Protein AF-A0A7S2K7M5-F1 (afdb_monomer)

Foldseek 3Di:
DWFFDKDADADPVDPCLQPVVDVVSADPDDDDVPRHHIDTDTDVVVVVVVLVVQLVVLVVCQQQQCPPVVDRDNVRHPPDDDDPVNSVVVPLVPADFDDDDPPPDDTDCADPVAGNHD

pLDDT: mean 79.3, std 13.14, range [43.75, 95.19]

Solvent-accessible surface area (backbone atoms only — not comparable to full-atom values): 7224 Å² total; per-residue (Å²): 144,81,78,60,43,84,38,80,33,83,51,95,88,60,85,74,40,70,38,81,89,43,65,90,34,46,60,88,72,77,82,54,96,79,57,45,5,34,32,62,44,76,56,69,81,65,49,49,62,55,54,53,51,51,48,49,52,54,49,46,41,40,37,51,3,20,52,89,78,75,46,79,33,76,93,43,34,37,82,88,70,78,52,71,66,59,47,52,48,53,54,50,73,69,28,44,69,64,79,53,81,84,72,80,48,87,73,53,78,65,40,96,90,53,44,42,37,91

InterPro domains:
  IPR000209 Peptidase S8/S53 domain [PF00082] (23-98)
  IPR023828 Peptidase S8, subtilisin, Ser-active site [PS00138] (43-53)
  IPR036852 Peptidase S8/S53 domain superfamily [G3DSA:3.40.50.200] (1-118)
  IPR036852 Peptidase S8/S53 domain superfamily [SSF52743] (33-118)
  IPR051048 Peptidase S8/S53 subtilisin kexin sedolisin [PTHR43399] (1-118)

Mean predicted aligned error: 9.94 Å

Radius of gyration: 19.8 Å; Cα contacts (8 Å, |Δi|>4): 136; chains: 1; bounding box: 37×49×46 Å

Sequence (118 aa):
PGFSILSSSAHPAEVGECDPVDASKLQTSGGDTSAYGISYKAGTSMATPAVSGIALLVQQYFREGYYPTGHKVSANAMSTMVSAALIKAVIMNGAQSLKGINAATSVSLYDIHQGFGR

Secondary structure (DSSP, 8-state):
--PPEEEEE--TT-SSTT-TT-GGGB--SS--TT--EEEEE-SHHHHHHHHHHHHHHHHHHHHTT-TTTSS--GGG--SS---HHHHHHHHHHHPPPPPPTTS-S---SSBTTTBT--

Structure (mmCIF, N/CA/C/O backbone):
data_AF-A0A7S2K7M5-F1
#
_entry.id   AF-A0A7S2K7M5-F1
#
loop_
_atom_site.group_PDB
_atom_site.id
_atom_site.type_symbol
_atom_site.label_atom_id
_atom_site.label_alt_id
_atom_site.label_comp_id
_atom_site.label_asym_id
_atom_site.label_entity_id
_atom_site.label_seq_id
_atom_site.pdbx_PDB_ins_code
_atom_site.Cartn_x
_atom_site.Cartn_y
_atom_site.Cartn_z
_atom_site.occupancy
_atom_site.B_iso_or_equiv
_atom_site.auth_seq_id
_atom_site.auth_comp_id
_atom_site.auth_asym_id
_atom_site.auth_atom_id
_atom_site.pdbx_PDB_model_num
ATOM 1 N N . PRO A 1 1 ? 2.870 -10.188 -16.086 1.00 43.75 1 PRO A N 1
ATOM 2 C CA . PRO A 1 1 ? 2.161 -9.109 -15.365 1.00 43.75 1 PRO A CA 1
ATOM 3 C C . PRO A 1 1 ? 3.156 -8.199 -14.634 1.00 43.75 1 PRO A C 1
ATOM 5 O O . PRO A 1 1 ? 3.760 -8.594 -13.646 1.00 43.75 1 PRO A O 1
ATOM 8 N N . GLY A 1 2 ? 3.350 -7.007 -15.177 1.00 53.91 2 GLY A N 1
ATOM 9 C CA . GLY A 1 2 ? 4.196 -5.957 -14.627 1.00 53.91 2 GLY A CA 1
ATOM 10 C C . GLY A 1 2 ? 3.886 -4.718 -15.442 1.00 53.91 2 GLY A C 1
ATOM 11 O O . GLY A 1 2 ? 4.487 -4.510 -16.488 1.00 53.91 2 GLY A O 1
ATOM 12 N N . PHE A 1 3 ? 2.836 -4.001 -15.051 1.00 66.38 3 PHE A N 1
ATOM 13 C CA . PHE A 1 3 ? 2.501 -2.736 -15.690 1.00 66.38 3 PHE A CA 1
ATOM 14 C C . PHE A 1 3 ? 3.492 -1.686 -15.191 1.00 66.38 3 PHE A C 1
ATOM 16 O O . PHE A 1 3 ? 3.812 -1.645 -14.002 1.00 66.38 3 PHE A O 1
ATOM 23 N N . SER A 1 4 ? 4.012 -0.874 -16.102 1.00 72.50 4 SER A N 1
ATOM 24 C CA . SER A 1 4 ? 4.746 0.328 -15.737 1.00 72.50 4 SER A CA 1
ATOM 25 C C . SER A 1 4 ? 3.781 1.340 -15.125 1.00 72.50 4 SER A C 1
ATOM 27 O O . SER A 1 4 ? 2.637 1.460 -15.564 1.00 72.50 4 SER A O 1
ATOM 29 N N . ILE A 1 5 ? 4.239 2.083 -14.120 1.00 78.94 5 ILE A N 1
ATOM 30 C CA . ILE A 1 5 ? 3.511 3.261 -13.644 1.00 78.94 5 ILE A CA 1
ATOM 31 C C . ILE A 1 5 ? 4.126 4.511 -14.256 1.00 78.94 5 ILE A C 1
ATOM 33 O O . ILE A 1 5 ? 5.330 4.560 -14.519 1.00 78.94 5 ILE A O 1
ATOM 37 N N . LEU A 1 6 ? 3.301 5.530 -14.459 1.00 79.62 6 LEU A N 1
ATOM 38 C CA . LEU A 1 6 ? 3.777 6.862 -14.800 1.00 79.62 6 LEU A CA 1
ATOM 39 C C . LEU A 1 6 ? 4.481 7.461 -13.576 1.00 79.62 6 LEU A C 1
ATOM 41 O O . LEU A 1 6 ? 3.938 7.464 -12.473 1.00 79.62 6 LEU A O 1
ATOM 45 N N . SER A 1 7 ? 5.697 7.948 -13.775 1.00 79.06 7 SER A N 1
ATOM 46 C CA . SER A 1 7 ? 6.531 8.584 -12.762 1.00 79.06 7 SER A CA 1
ATOM 47 C C . SER A 1 7 ? 7.216 9.797 -13.369 1.00 79.06 7 SER A C 1
ATOM 49 O O . SER A 1 7 ? 7.702 9.745 -14.501 1.00 79.06 7 SER A O 1
ATOM 51 N N . SER A 1 8 ? 7.333 10.869 -12.595 1.00 77.44 8 SER A N 1
ATOM 52 C CA . SER A 1 8 ? 8.113 12.031 -13.000 1.00 77.44 8 SER A CA 1
ATOM 53 C C . SER A 1 8 ? 9.611 11.712 -13.067 1.00 77.44 8 SER A C 1
ATOM 55 O O . SER A 1 8 ? 10.128 10.824 -12.377 1.00 77.44 8 SER A O 1
ATOM 57 N N . SER A 1 9 ? 10.294 12.437 -13.940 1.00 74.25 9 SER A N 1
ATOM 58 C CA . SER A 1 9 ? 11.735 12.474 -14.141 1.00 74.25 9 SER A CA 1
ATOM 59 C C . SER A 1 9 ? 12.091 13.935 -14.411 1.00 74.25 9 SER A C 1
ATOM 61 O O . SER A 1 9 ? 11.418 14.582 -15.205 1.00 74.25 9 SER A O 1
ATOM 63 N N . ALA A 1 10 ? 13.077 14.494 -13.718 1.00 72.38 10 ALA A N 1
ATOM 64 C CA . ALA A 1 10 ? 13.342 15.931 -13.780 1.00 72.38 10 ALA A CA 1
ATOM 65 C C . ALA A 1 10 ? 14.576 16.238 -14.634 1.00 72.38 10 ALA A C 1
ATOM 67 O O . ALA A 1 10 ? 15.628 15.630 -14.414 1.00 72.38 10 ALA A O 1
ATOM 68 N N . HIS A 1 11 ? 14.477 17.222 -15.532 1.00 71.25 11 HIS A N 1
ATOM 69 C CA . HIS A 1 11 ? 15.624 17.991 -15.997 1.00 71.25 11 HIS A CA 1
ATOM 70 C C . HIS A 1 11 ? 15.744 19.243 -15.126 1.00 71.25 11 HIS A C 1
ATOM 72 O O . HIS A 1 11 ? 14.879 20.118 -15.161 1.00 71.25 11 HIS A O 1
ATOM 78 N N . PRO A 1 12 ? 16.817 19.391 -14.336 1.00 73.44 12 PRO A N 1
ATOM 79 C CA . PRO A 1 12 ? 16.960 20.555 -13.464 1.00 73.44 12 PRO A CA 1
ATOM 80 C C . PRO A 1 12 ? 17.008 21.906 -14.201 1.00 73.44 12 PRO A C 1
ATOM 82 O O . PRO A 1 12 ? 16.884 22.940 -13.551 1.00 73.44 12 PRO A O 1
ATOM 85 N N . ALA A 1 13 ? 17.226 21.910 -15.521 1.00 77.25 13 ALA A N 1
ATOM 86 C CA . ALA A 1 13 ? 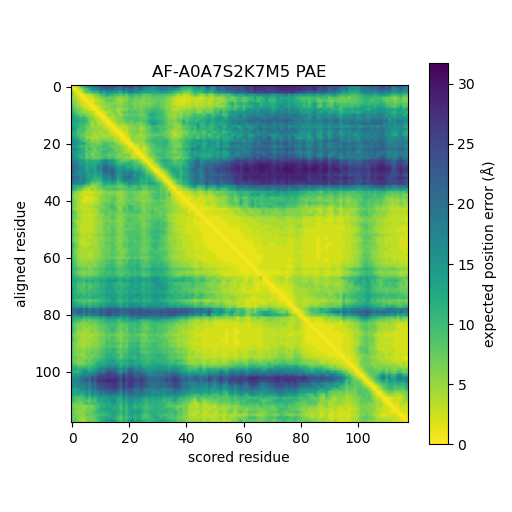17.411 23.119 -16.320 1.00 77.25 13 ALA A CA 1
ATOM 87 C C . ALA A 1 13 ? 16.144 23.614 -17.047 1.00 77.25 13 ALA A C 1
ATOM 89 O O . ALA A 1 13 ? 16.179 24.701 -17.623 1.00 77.25 13 ALA A O 1
ATOM 90 N N . GLU A 1 14 ? 15.029 22.877 -17.011 1.00 71.88 14 GLU A N 1
ATOM 91 C CA . GLU A 1 14 ? 13.822 23.201 -17.783 1.00 71.88 14 GLU A CA 1
ATOM 92 C C . GLU A 1 14 ? 12.568 23.295 -16.898 1.00 71.88 14 GLU A C 1
ATOM 94 O O . GLU A 1 14 ? 12.344 22.512 -15.975 1.00 71.88 14 GLU A O 1
ATOM 99 N N . VAL A 1 15 ? 11.722 24.292 -17.177 1.00 76.81 15 VAL A N 1
ATOM 100 C CA . VAL A 1 15 ? 10.473 24.545 -16.442 1.00 76.81 15 VAL A CA 1
ATOM 101 C C . VAL A 1 15 ? 9.297 23.934 -17.203 1.00 76.81 15 VAL A C 1
ATOM 103 O O . VAL A 1 15 ? 9.186 24.074 -18.419 1.00 76.81 15 VAL A O 1
ATOM 106 N N . GLY A 1 16 ? 8.379 23.286 -16.481 1.00 72.88 16 GLY A N 1
ATOM 107 C CA . GLY A 1 16 ? 7.147 22.752 -17.072 1.00 72.88 16 GLY A CA 1
ATOM 108 C C . GLY A 1 16 ? 7.357 21.477 -17.889 1.00 72.88 16 GLY A C 1
ATOM 109 O O . GLY A 1 16 ? 6.654 21.245 -18.867 1.00 72.88 16 GLY A O 1
ATOM 110 N N . GLU A 1 17 ? 8.344 20.655 -17.538 1.00 70.25 17 GLU A N 1
ATOM 111 C CA . GLU A 1 17 ? 8.564 19.362 -18.198 1.00 70.25 17 GLU A CA 1
ATOM 112 C C . GLU A 1 17 ? 7.596 18.275 -17.741 1.00 70.25 17 GLU A C 1
ATOM 114 O O . GLU A 1 17 ? 7.253 17.380 -18.500 1.00 70.25 17 GLU A O 1
ATOM 119 N N . CYS A 1 18 ? 7.135 18.352 -16.493 1.00 70.25 18 CYS A N 1
ATOM 120 C CA . CYS A 1 18 ? 6.121 17.449 -15.952 1.00 70.25 18 CYS A CA 1
ATOM 121 C C . CYS A 1 18 ? 4.691 17.966 -16.187 1.00 70.25 18 CYS A C 1
ATOM 123 O O . CYS A 1 18 ? 3.766 17.476 -15.541 1.00 70.25 18 CYS A O 1
ATOM 125 N N . ASP A 1 19 ? 4.515 18.983 -17.037 1.00 73.88 19 ASP A N 1
ATOM 126 C CA . ASP A 1 19 ? 3.208 19.573 -17.310 1.00 73.88 19 ASP A CA 1
ATOM 127 C C . ASP A 1 19 ? 2.429 18.702 -18.313 1.00 73.88 19 ASP A C 1
ATOM 129 O O . ASP A 1 19 ? 2.846 18.572 -19.467 1.00 73.88 19 ASP A O 1
ATOM 133 N N . PRO A 1 20 ? 1.302 18.090 -17.908 1.00 64.62 20 PRO A N 1
ATOM 134 C CA . PRO A 1 20 ? 0.524 17.221 -18.782 1.00 64.62 20 PRO A CA 1
ATOM 135 C C . PRO A 1 20 ? -0.233 17.970 -19.891 1.00 64.62 20 PRO A C 1
ATOM 137 O O . PRO A 1 20 ? -0.841 17.308 -20.734 1.00 64.62 20 PRO A O 1
ATOM 140 N N . VAL A 1 21 ? -0.243 19.313 -19.907 1.00 71.56 21 VAL A N 1
ATOM 141 C CA . VAL A 1 21 ? -0.882 20.085 -20.995 1.00 71.56 21 VAL A CA 1
ATOM 142 C C . VAL A 1 21 ? -0.116 19.986 -22.315 1.00 71.56 21 VAL A C 1
ATOM 144 O O . VAL A 1 21 ? -0.704 20.182 -23.378 1.00 71.56 21 VAL A O 1
ATOM 147 N N . ASP A 1 22 ? 1.173 19.646 -22.257 1.00 68.44 22 ASP A N 1
ATOM 148 C CA . ASP A 1 22 ? 2.012 19.432 -23.428 1.00 68.44 22 ASP A CA 1
ATOM 149 C C . ASP A 1 22 ? 2.269 17.932 -23.629 1.00 68.44 22 ASP A C 1
ATOM 151 O O . ASP A 1 22 ? 3.172 17.330 -23.046 1.00 68.44 22 ASP A O 1
ATOM 155 N N . ALA A 1 23 ? 1.457 17.313 -24.490 1.00 66.94 23 ALA A N 1
ATOM 156 C CA . ALA A 1 23 ? 1.544 15.890 -24.816 1.00 66.94 23 ALA A CA 1
ATOM 157 C C . ALA A 1 23 ? 2.895 15.463 -25.416 1.00 66.94 23 ALA A C 1
ATOM 159 O O . ALA A 1 23 ? 3.206 14.274 -25.398 1.00 66.94 23 ALA A O 1
ATOM 160 N N . SER A 1 24 ? 3.714 16.402 -25.908 1.00 65.25 24 SER A N 1
ATOM 161 C CA . SER A 1 24 ? 5.073 16.102 -26.379 1.00 65.25 24 SER A CA 1
ATOM 162 C C . SER A 1 24 ? 6.049 15.776 -25.239 1.00 65.25 24 SER A C 1
ATOM 164 O O . SER A 1 24 ? 7.062 15.120 -25.474 1.00 65.25 24 SER A O 1
ATOM 166 N N . LYS A 1 25 ? 5.709 16.159 -23.998 1.00 63.28 25 LYS A N 1
ATOM 167 C CA . LYS A 1 25 ? 6.485 15.896 -22.772 1.00 63.28 25 LYS A CA 1
ATOM 168 C C . LYS A 1 25 ? 5.974 14.694 -21.963 1.00 63.28 25 LYS A C 1
ATOM 170 O O . LYS A 1 25 ? 6.543 14.316 -20.937 1.00 63.28 25 LYS A O 1
ATOM 175 N N . LEU A 1 26 ? 4.897 14.066 -22.439 1.00 64.56 26 LEU A N 1
ATOM 176 C CA . LEU A 1 26 ? 4.340 12.813 -21.938 1.00 64.56 26 LEU A CA 1
ATOM 177 C C . LEU A 1 26 ? 4.925 11.663 -22.770 1.00 64.56 26 LEU A C 1
ATOM 179 O O . LEU A 1 26 ? 4.443 11.384 -23.866 1.00 64.56 26 LEU A O 1
ATOM 183 N N . GLN A 1 27 ? 5.969 10.979 -22.288 1.00 65.69 27 GLN A N 1
ATOM 184 C CA . GLN A 1 27 ? 6.522 9.855 -23.052 1.00 65.69 27 GLN A CA 1
ATOM 185 C C . GLN A 1 27 ? 5.497 8.726 -23.197 1.00 65.69 27 GLN A C 1
ATOM 187 O O . GLN A 1 27 ? 4.970 8.200 -22.215 1.00 65.69 27 GLN A O 1
ATOM 192 N N . THR A 1 28 ? 5.235 8.326 -24.442 1.00 55.03 28 THR A N 1
ATOM 193 C CA . THR A 1 28 ? 4.165 7.383 -24.785 1.00 55.03 28 THR A CA 1
ATOM 194 C C . THR A 1 28 ? 4.599 5.920 -24.802 1.00 55.03 28 THR A C 1
ATOM 196 O O . THR A 1 28 ? 3.719 5.064 -24.810 1.00 55.03 28 THR A O 1
ATOM 199 N N . SER A 1 29 ? 5.897 5.585 -24.762 1.00 52.78 29 SER A N 1
ATOM 200 C CA . SER A 1 29 ? 6.394 4.201 -24.639 1.00 52.78 29 SER A CA 1
ATOM 201 C C . SER A 1 29 ? 7.912 4.124 -24.458 1.00 52.78 29 SER A C 1
ATOM 203 O O . SER A 1 29 ? 8.644 4.748 -25.213 1.00 52.78 29 SER A O 1
ATOM 205 N N . GLY A 1 30 ? 8.362 3.246 -23.553 1.00 52.62 30 GLY A N 1
ATOM 206 C CA . GLY A 1 30 ? 9.737 2.726 -23.513 1.00 52.62 30 GLY A CA 1
ATOM 207 C C . GLY A 1 30 ? 10.744 3.645 -22.823 1.00 52.62 30 GLY A C 1
ATOM 208 O O . GLY A 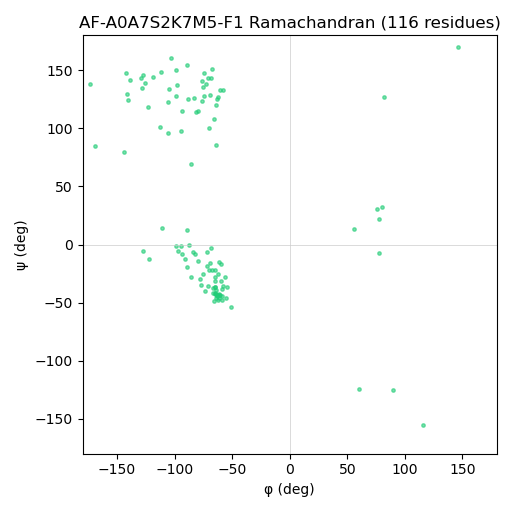1 30 ? 10.843 4.818 -23.145 1.00 52.62 30 GLY A O 1
ATOM 209 N N . GLY A 1 31 ? 11.480 3.099 -21.851 1.00 51.12 31 GLY A N 1
ATOM 210 C CA . GLY A 1 31 ? 12.486 3.819 -21.074 1.00 51.12 31 GLY A CA 1
ATOM 211 C C . GLY A 1 31 ? 13.654 4.291 -21.932 1.00 51.12 31 GLY A C 1
ATOM 212 O O . GLY A 1 31 ? 14.678 3.615 -22.008 1.00 51.12 31 GLY A O 1
ATOM 213 N N . ASP A 1 32 ? 13.493 5.458 -22.542 1.00 52.19 32 ASP A N 1
ATOM 214 C CA . ASP A 1 32 ? 14.601 6.232 -23.068 1.00 52.19 32 ASP A CA 1
ATOM 215 C C . ASP A 1 32 ? 15.345 6.868 -21.884 1.00 52.19 32 ASP A C 1
ATOM 217 O O . ASP A 1 32 ? 14.752 7.488 -20.996 1.00 52.19 32 ASP A O 1
ATOM 221 N N . THR A 1 33 ? 16.658 6.673 -21.822 1.00 50.59 33 THR A N 1
ATOM 222 C CA . THR A 1 33 ? 17.518 7.101 -20.705 1.00 50.59 33 THR A CA 1
ATOM 223 C C . THR A 1 33 ? 17.661 8.623 -20.580 1.00 50.59 33 THR A C 1
ATOM 225 O O . THR A 1 33 ? 18.271 9.100 -19.625 1.00 50.59 33 THR A O 1
ATOM 228 N N . SER A 1 34 ? 17.061 9.378 -21.503 1.00 53.88 34 SER A N 1
ATOM 229 C CA . SER A 1 34 ? 16.997 10.845 -21.519 1.00 53.88 34 SER A CA 1
ATOM 230 C C . SER A 1 34 ? 15.587 11.398 -21.263 1.00 53.88 34 SER A C 1
ATOM 232 O O . SER A 1 34 ? 15.333 12.570 -21.520 1.00 53.88 34 SER A O 1
ATOM 234 N N . ALA A 1 35 ? 14.654 10.574 -20.771 1.00 60.56 35 ALA A N 1
ATOM 235 C CA . ALA A 1 35 ? 13.270 10.978 -20.541 1.00 60.56 35 ALA A CA 1
ATOM 236 C C . ALA A 1 35 ? 13.143 11.963 -19.365 1.00 60.56 35 ALA A C 1
ATOM 238 O O . ALA A 1 35 ? 13.132 11.563 -18.195 1.00 60.56 35 ALA A O 1
ATOM 239 N N . TYR A 1 36 ? 13.032 13.247 -19.684 1.00 65.00 36 TYR A N 1
ATOM 240 C CA . TYR A 1 36 ? 12.593 14.305 -18.779 1.00 65.00 36 TYR A CA 1
ATOM 241 C C . TYR A 1 36 ? 11.064 14.459 -18.855 1.00 65.00 36 TYR A C 1
ATOM 243 O O . TYR A 1 36 ? 10.442 14.057 -19.837 1.00 65.00 36 TYR A O 1
ATOM 251 N N . GLY A 1 37 ? 10.438 14.960 -17.791 1.00 71.56 37 GLY A N 1
ATOM 252 C CA . GLY A 1 37 ? 8.983 15.060 -17.679 1.00 71.56 37 GLY A CA 1
ATOM 253 C C . GLY A 1 37 ? 8.318 13.828 -17.066 1.00 71.56 37 GLY A C 1
ATOM 254 O O . GLY A 1 37 ? 8.651 13.424 -15.951 1.00 71.56 37 GLY A O 1
ATOM 255 N N . ILE A 1 38 ? 7.336 13.235 -17.753 1.00 74.06 38 ILE A N 1
ATOM 256 C CA . ILE A 1 38 ? 6.603 12.053 -17.269 1.00 74.06 38 ILE A CA 1
ATOM 257 C C . ILE A 1 38 ? 7.066 10.812 -18.040 1.00 74.06 38 ILE A C 1
ATOM 259 O O . ILE A 1 38 ? 6.966 10.742 -19.262 1.00 74.06 38 ILE A O 1
ATOM 263 N N . SER A 1 39 ? 7.544 9.808 -17.303 1.00 74.69 39 SER A N 1
ATOM 264 C CA . SER A 1 39 ? 8.142 8.579 -17.834 1.00 74.69 39 SER A CA 1
ATOM 265 C C . SER A 1 39 ? 7.495 7.329 -17.236 1.00 74.6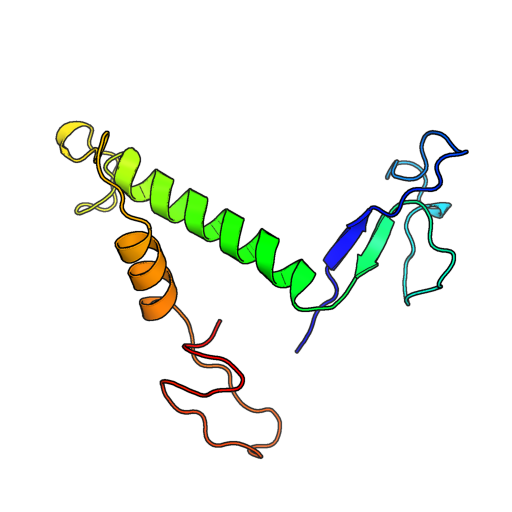9 39 SER A C 1
ATOM 267 O O . SER A 1 39 ? 7.139 7.295 -16.059 1.00 74.69 39 SER A O 1
ATOM 269 N N . TYR A 1 40 ? 7.380 6.261 -18.020 1.00 77.38 40 TYR A N 1
ATOM 270 C CA . TYR A 1 40 ? 6.969 4.958 -17.504 1.00 77.38 40 TYR A CA 1
ATOM 271 C C . TYR A 1 40 ? 8.128 4.291 -16.759 1.00 77.3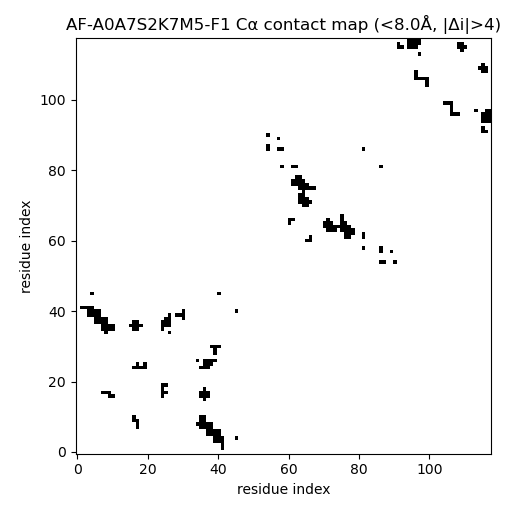8 40 TYR A C 1
ATOM 273 O O . TYR A 1 40 ? 9.193 4.062 -17.331 1.00 77.38 40 TYR A O 1
ATOM 281 N N . LYS A 1 41 ? 7.917 3.934 -15.490 1.00 78.50 41 LYS A N 1
ATOM 282 C CA . LYS A 1 41 ? 8.890 3.196 -14.675 1.00 78.50 41 LYS A CA 1
ATOM 283 C C . LYS A 1 41 ? 8.319 1.854 -14.235 1.00 78.50 41 LYS A C 1
ATOM 285 O O . LYS A 1 41 ? 7.130 1.724 -13.946 1.00 78.50 41 LYS A O 1
ATOM 290 N N . ALA A 1 42 ? 9.186 0.851 -14.182 1.00 82.69 42 ALA A N 1
ATOM 291 C CA . ALA A 1 42 ? 8.880 -0.482 -13.687 1.00 82.69 42 ALA A CA 1
ATOM 292 C C . ALA A 1 42 ? 9.939 -0.895 -12.660 1.00 82.69 42 ALA A C 1
ATOM 294 O O . ALA A 1 42 ? 11.113 -0.557 -12.799 1.00 82.69 42 ALA A O 1
ATOM 295 N N . GLY A 1 43 ? 9.518 -1.615 -11.623 1.00 82.62 43 GLY A N 1
ATOM 296 C CA . GLY A 1 43 ? 10.392 -2.075 -10.548 1.00 82.62 43 GLY A CA 1
ATOM 297 C C . GLY A 1 43 ? 9.680 -2.108 -9.199 1.00 82.62 43 GLY A C 1
ATOM 298 O O . GLY A 1 43 ? 8.575 -1.590 -9.043 1.00 82.62 43 GLY A O 1
ATOM 299 N N . THR A 1 44 ? 10.327 -2.700 -8.197 1.00 85.75 44 THR A N 1
ATOM 300 C CA . THR A 1 44 ? 9.784 -2.783 -6.830 1.00 85.75 44 THR A CA 1
ATOM 301 C C . THR A 1 44 ? 9.645 -1.408 -6.174 1.00 85.75 44 THR A C 1
ATOM 303 O O . THR A 1 44 ? 8.710 -1.199 -5.405 1.00 85.75 44 THR A O 1
ATOM 306 N N . SER A 1 45 ? 10.479 -0.434 -6.556 1.00 86.25 45 SER A N 1
ATOM 307 C CA . SER A 1 45 ? 10.368 0.970 -6.131 1.00 86.25 45 SER A CA 1
ATOM 308 C C . SER A 1 45 ? 9.007 1.593 -6.444 1.00 86.25 45 SER A C 1
ATOM 310 O O . SER A 1 45 ? 8.572 2.491 -5.733 1.00 86.25 45 SER A O 1
ATOM 312 N N . MET A 1 46 ? 8.325 1.103 -7.481 1.00 87.56 46 MET A N 1
ATOM 313 C CA . MET A 1 46 ? 7.005 1.568 -7.905 1.00 87.56 46 MET A CA 1
ATOM 314 C C . MET A 1 46 ? 5.867 0.810 -7.201 1.00 87.56 46 MET A C 1
ATOM 316 O O . MET A 1 46 ? 4.756 1.323 -7.107 1.00 87.56 46 MET A O 1
ATOM 320 N N . ALA A 1 47 ? 6.141 -0.374 -6.643 1.00 87.38 47 ALA A N 1
ATOM 321 C CA . ALA A 1 47 ? 5.197 -1.095 -5.789 1.00 87.38 47 ALA A CA 1
ATOM 322 C C . ALA A 1 47 ? 5.126 -0.491 -4.373 1.00 87.38 47 ALA A C 1
ATOM 324 O O . ALA A 1 47 ? 4.050 -0.437 -3.778 1.00 87.38 47 ALA A O 1
ATOM 325 N N . THR A 1 48 ? 6.249 0.018 -3.854 1.00 90.81 48 THR A N 1
ATOM 326 C CA . THR A 1 48 ? 6.332 0.671 -2.536 1.00 90.81 48 THR A CA 1
ATOM 327 C C . THR A 1 48 ? 5.280 1.769 -2.320 1.00 90.81 48 THR A C 1
ATOM 329 O O . THR A 1 48 ? 4.538 1.662 -1.341 1.00 90.81 48 THR A O 1
ATOM 332 N N . PRO A 1 49 ? 5.145 2.793 -3.195 1.00 90.06 49 PRO A N 1
ATOM 333 C CA . PRO A 1 49 ? 4.155 3.851 -2.999 1.00 90.06 49 PRO A CA 1
ATOM 334 C C . PRO A 1 49 ? 2.705 3.347 -3.084 1.00 90.06 49 PRO A C 1
ATOM 336 O O . PRO A 1 49 ? 1.833 3.859 -2.381 1.00 90.06 49 PRO A O 1
ATOM 339 N N . ALA A 1 50 ? 2.437 2.315 -3.894 1.00 89.75 50 ALA A N 1
ATOM 340 C CA . ALA A 1 50 ? 1.108 1.710 -3.983 1.00 89.75 50 ALA A CA 1
ATOM 341 C C . ALA A 1 50 ? 0.714 1.035 -2.658 1.00 89.75 50 ALA A C 1
ATOM 343 O O . ALA A 1 50 ? -0.355 1.308 -2.107 1.00 89.75 50 ALA A O 1
ATOM 344 N N . VAL A 1 51 ? 1.610 0.217 -2.095 1.00 92.50 51 VAL A N 1
ATOM 345 C CA . VAL A 1 51 ? 1.374 -0.453 -0.807 1.00 92.50 51 VAL A CA 1
ATOM 346 C C . VAL A 1 51 ? 1.318 0.556 0.343 1.00 92.50 51 VAL A C 1
ATOM 348 O O . VAL A 1 51 ? 0.477 0.410 1.229 1.00 92.50 51 VAL A O 1
ATOM 351 N N . SER A 1 52 ? 2.142 1.613 0.331 1.00 94.25 52 SER A N 1
ATOM 352 C CA . SER A 1 52 ? 2.081 2.646 1.374 1.00 94.25 52 SER A CA 1
ATOM 353 C C . SER A 1 52 ? 0.757 3.414 1.367 1.00 94.25 52 SER A C 1
ATOM 355 O O . SER A 1 52 ? 0.236 3.734 2.434 1.00 94.25 52 SER A O 1
ATOM 357 N N . GLY A 1 53 ? 0.181 3.669 0.185 1.00 93.69 53 GLY A N 1
ATOM 358 C CA . GLY A 1 53 ? -1.145 4.283 0.067 1.00 93.69 53 GLY A CA 1
ATOM 359 C C . GLY A 1 53 ? -2.246 3.395 0.653 1.00 93.69 53 GLY A C 1
ATOM 360 O O . GLY A 1 53 ? -3.052 3.855 1.460 1.00 93.69 53 GLY A O 1
ATOM 361 N N . ILE A 1 54 ? -2.233 2.099 0.327 1.00 94.69 54 ILE A N 1
ATOM 362 C CA . ILE A 1 54 ? -3.182 1.121 0.886 1.00 94.69 54 ILE A CA 1
ATOM 363 C C . ILE A 1 54 ? -3.033 1.027 2.410 1.00 94.69 54 ILE A C 1
ATOM 365 O O . ILE A 1 54 ? -4.030 1.040 3.131 1.00 94.69 54 ILE A O 1
ATOM 369 N N . ALA A 1 55 ? -1.800 0.990 2.918 1.00 94.94 55 ALA A N 1
ATOM 370 C CA . ALA A 1 55 ? -1.532 0.963 4.352 1.00 94.94 55 ALA A CA 1
ATOM 371 C C . ALA A 1 55 ? -2.119 2.180 5.083 1.00 94.94 55 ALA A C 1
ATOM 373 O O . ALA A 1 55 ? -2.672 2.026 6.174 1.00 94.94 55 ALA A O 1
ATOM 374 N N . LEU A 1 56 ? -2.059 3.366 4.470 1.00 95.19 56 LEU A N 1
ATOM 375 C CA . LEU A 1 56 ? -2.666 4.577 5.017 1.00 95.19 56 LEU A CA 1
ATOM 376 C C . LEU A 1 56 ? -4.196 4.491 5.034 1.00 95.19 56 LEU A C 1
ATOM 378 O O . LEU A 1 56 ? -4.809 4.853 6.034 1.00 95.19 56 LEU A O 1
ATOM 382 N N . LEU A 1 57 ? -4.823 3.962 3.980 1.00 94.56 57 LEU A N 1
ATOM 383 C CA . LEU A 1 57 ? -6.278 3.766 3.945 1.00 94.56 57 LEU A CA 1
ATOM 384 C C . LEU A 1 57 ? -6.750 2.767 5.008 1.00 94.56 57 LEU A C 1
ATOM 386 O O . LEU A 1 57 ? -7.727 3.028 5.707 1.00 94.56 57 LEU A O 1
ATOM 390 N N . VAL A 1 58 ? -6.027 1.657 5.185 1.00 94.31 58 VAL A N 1
ATOM 391 C CA . VAL A 1 58 ? -6.291 0.694 6.267 1.00 94.31 58 VAL A CA 1
ATOM 392 C C . VAL A 1 58 ? -6.142 1.372 7.627 1.00 94.31 58 VAL A C 1
ATOM 394 O O . VAL A 1 58 ? -6.983 1.198 8.507 1.00 94.31 58 VAL A O 1
ATOM 397 N N . GLN A 1 59 ? -5.107 2.192 7.808 1.00 94.00 59 GLN A N 1
ATOM 398 C CA . GLN A 1 59 ? -4.935 2.952 9.040 1.00 94.00 59 GLN A CA 1
ATOM 399 C C . GLN A 1 59 ? -6.104 3.916 9.286 1.00 94.00 59 GLN A C 1
ATOM 401 O O . GLN A 1 59 ? -6.599 3.996 10.413 1.00 94.00 59 GLN A O 1
ATOM 406 N N . GLN A 1 60 ? -6.564 4.613 8.245 1.00 92.81 60 GLN A N 1
ATOM 407 C CA . GLN A 1 60 ? -7.698 5.529 8.323 1.00 92.81 60 GLN A CA 1
ATOM 408 C C . GLN A 1 60 ? -8.997 4.794 8.667 1.00 92.81 60 GLN A C 1
ATOM 410 O O 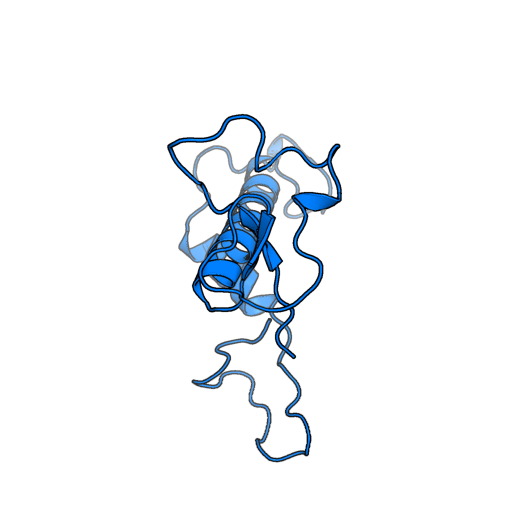. GLN A 1 60 ? -9.765 5.272 9.498 1.00 92.81 60 GLN A O 1
ATOM 415 N N . TYR A 1 61 ? -9.208 3.602 8.105 1.00 93.56 61 TYR A N 1
ATOM 416 C CA . TYR A 1 61 ? -10.372 2.762 8.383 1.00 93.56 61 TYR A CA 1
ATOM 417 C C . TYR A 1 61 ? -10.534 2.467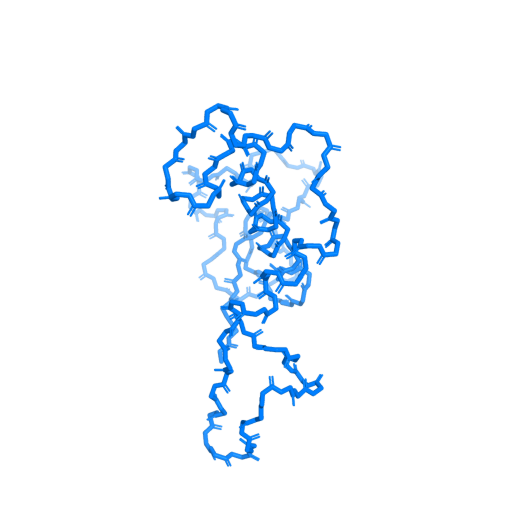 9.886 1.00 93.56 61 TYR A C 1
ATOM 419 O O . TYR A 1 61 ? -11.618 2.633 10.450 1.00 93.56 61 TYR A O 1
ATOM 427 N N . PHE A 1 62 ? -9.445 2.097 10.567 1.00 93.12 62 PHE A N 1
ATOM 428 C CA . PHE A 1 62 ? -9.467 1.871 12.017 1.00 93.12 62 PHE A CA 1
ATOM 429 C C . PHE A 1 62 ? -9.552 3.175 12.815 1.00 93.12 62 PHE A C 1
ATOM 431 O O . PHE A 1 62 ? -10.286 3.257 13.802 1.00 93.12 62 PHE A O 1
ATOM 438 N N . ARG A 1 63 ? -8.830 4.214 12.383 1.00 92.56 63 ARG A N 1
ATOM 439 C CA . ARG A 1 63 ? -8.795 5.504 13.082 1.00 92.56 63 ARG A CA 1
ATOM 440 C C . ARG A 1 63 ? -10.150 6.207 13.075 1.00 92.56 63 ARG A C 1
ATOM 442 O O . ARG A 1 63 ? -10.509 6.825 14.066 1.00 92.56 63 ARG A O 1
ATOM 449 N N . GLU A 1 64 ? -10.910 6.092 11.990 1.00 92.31 64 GLU A N 1
ATOM 450 C CA . GLU A 1 64 ? -12.252 6.672 11.882 1.00 92.31 64 GLU A CA 1
ATOM 451 C C . GLU A 1 64 ? -13.354 5.820 12.527 1.00 92.31 64 GLU A C 1
ATOM 453 O O . GLU A 1 64 ? -14.482 6.295 12.649 1.00 92.31 64 GLU A O 1
ATOM 458 N N . GLY A 1 65 ? -13.050 4.592 12.956 1.00 92.62 65 GLY A N 1
ATOM 459 C CA . GLY A 1 65 ? -14.012 3.722 13.636 1.00 92.62 65 GLY A CA 1
ATOM 460 C C . GLY A 1 65 ? -14.977 2.997 12.702 1.00 92.62 65 GLY A C 1
ATOM 461 O O . GLY A 1 65 ? -16.125 2.759 13.076 1.00 92.62 65 GLY A O 1
ATOM 462 N N . TYR A 1 66 ? -14.541 2.648 11.485 1.00 92.81 66 TYR A N 1
ATOM 463 C CA . TYR A 1 66 ? -15.340 1.792 10.600 1.00 92.81 66 TYR A CA 1
ATOM 464 C C . TYR A 1 66 ? -15.393 0.342 11.096 1.00 92.81 66 TYR A C 1
ATOM 466 O O . TYR A 1 66 ? -16.416 -0.330 10.982 1.00 92.81 66 TYR A O 1
ATOM 474 N N . TYR A 1 67 ? -14.309 -0.159 11.686 1.00 89.94 67 TYR A N 1
ATOM 475 C CA . TYR A 1 67 ? -14.312 -1.461 12.351 1.00 89.94 67 TYR A CA 1
ATOM 476 C C . TYR A 1 67 ? -15.082 -1.391 13.683 1.00 89.94 67 TYR A C 1
ATOM 478 O O . TYR A 1 67 ? -14.857 -0.433 14.414 1.00 89.94 67 TYR A O 1
ATOM 486 N N . PRO A 1 68 ? -15.928 -2.377 14.058 1.00 90.44 68 PRO A N 1
ATOM 487 C CA . PRO A 1 68 ? -16.227 -3.635 13.357 1.00 90.44 68 PRO A CA 1
ATOM 488 C C . PRO A 1 68 ? -17.453 -3.584 12.435 1.00 90.44 68 PRO A C 1
ATOM 490 O O . PRO A 1 68 ? -17.714 -4.539 11.714 1.00 90.44 68 PRO A O 1
ATOM 493 N N . THR A 1 69 ? -18.226 -2.499 12.466 1.00 90.94 69 THR A N 1
ATOM 494 C CA . THR A 1 69 ? -19.559 -2.456 11.836 1.00 90.94 69 THR A CA 1
ATOM 495 C C . THR A 1 69 ? -19.542 -2.241 10.321 1.00 90.94 69 THR A C 1
ATOM 497 O O . THR A 1 69 ? -20.571 -2.397 9.674 1.00 90.94 69 THR A O 1
ATOM 500 N N . GLY A 1 70 ? -18.404 -1.834 9.754 1.00 88.50 70 GLY A N 1
ATOM 501 C CA . GLY A 1 70 ? -18.287 -1.367 8.369 1.00 88.50 70 GLY A CA 1
ATOM 502 C C . GLY A 1 70 ? -18.793 0.064 8.154 1.00 88.50 70 GLY A C 1
ATOM 503 O O . GLY A 1 70 ? -18.573 0.637 7.090 1.00 88.50 70 GLY A O 1
ATOM 504 N N . HI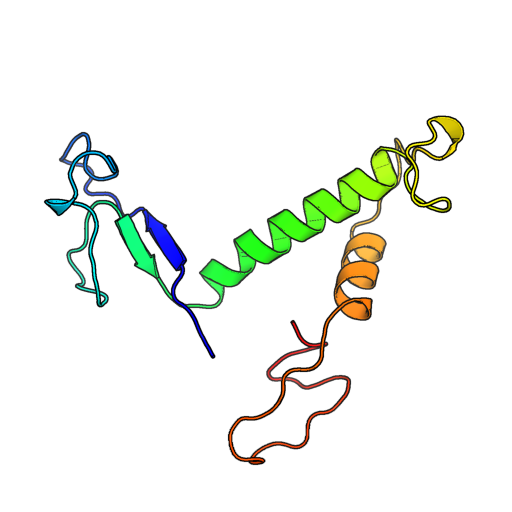S A 1 71 ? -19.417 0.674 9.163 1.00 91.44 71 HIS A N 1
ATOM 505 C CA . HIS A 1 71 ? -19.879 2.057 9.149 1.00 91.44 71 HIS A CA 1
ATOM 506 C C . HIS A 1 71 ? -19.069 2.908 10.120 1.00 91.44 71 HIS A C 1
ATOM 508 O O . HIS A 1 71 ? -18.636 2.436 11.170 1.00 91.44 71 HIS A O 1
ATOM 514 N N . LYS A 1 72 ? -18.891 4.186 9.779 1.00 92.06 72 LYS A N 1
ATOM 515 C CA . LYS A 1 72 ? -18.184 5.144 10.625 1.00 92.06 72 LYS A CA 1
ATOM 516 C C . LYS A 1 72 ? -18.960 5.378 11.921 1.00 92.06 72 LYS A C 1
ATOM 518 O O . LYS A 1 72 ? -19.991 6.047 11.916 1.00 92.06 72 LYS A O 1
ATOM 523 N N . VAL A 1 73 ? -18.444 4.853 13.029 1.00 92.19 73 VAL A N 1
ATOM 524 C CA . VAL A 1 73 ? -19.010 5.038 14.370 1.00 92.19 73 VAL A CA 1
ATOM 525 C C . VAL A 1 73 ? -17.937 5.651 15.260 1.00 92.19 73 VAL A C 1
ATOM 527 O O . VAL A 1 73 ? -16.903 5.039 15.510 1.00 92.19 73 VAL A O 1
ATOM 530 N N . SER A 1 74 ? -18.192 6.854 15.776 1.00 87.88 74 SER A N 1
ATOM 531 C CA . SE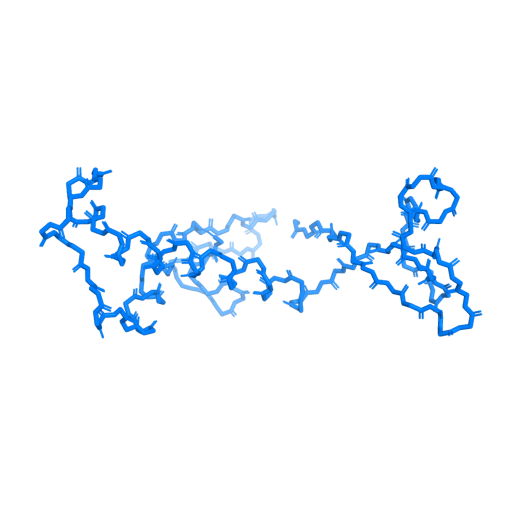R A 1 74 ? -17.222 7.607 16.587 1.00 87.88 74 SER A CA 1
ATOM 532 C C . SER A 1 74 ? -16.751 6.845 17.830 1.00 87.88 74 SER A C 1
ATOM 534 O O . SER A 1 74 ? -15.578 6.922 18.181 1.00 87.88 74 SER A O 1
ATOM 536 N N . ALA A 1 75 ? -17.632 6.062 18.459 1.00 88.75 75 ALA A N 1
ATOM 537 C CA . ALA A 1 75 ? -17.298 5.222 19.611 1.00 88.75 75 ALA A CA 1
ATOM 538 C C . ALA A 1 75 ? -16.306 4.090 19.284 1.00 88.75 75 ALA A C 1
ATOM 540 O O . ALA A 1 75 ? -15.628 3.597 20.180 1.00 88.75 75 ALA A O 1
ATOM 541 N N . ASN A 1 76 ? -16.199 3.697 18.013 1.00 88.25 76 ASN A N 1
ATOM 542 C CA . ASN A 1 76 ? -15.290 2.646 17.562 1.00 88.25 76 ASN A CA 1
ATOM 543 C C . ASN A 1 76 ? -13.941 3.197 17.061 1.00 88.25 76 ASN A C 1
ATOM 545 O O . ASN A 1 76 ? -13.077 2.427 16.640 1.00 88.25 76 ASN A O 1
ATOM 549 N N . ALA A 1 77 ? -13.755 4.520 17.060 1.00 89.06 77 ALA A N 1
ATOM 550 C CA . ALA A 1 77 ? -12.546 5.157 16.559 1.00 89.06 77 ALA A CA 1
ATOM 551 C C . ALA A 1 77 ? -11.319 4.772 17.395 1.00 89.06 77 ALA A C 1
ATOM 553 O O . ALA A 1 77 ? -11.224 5.073 18.587 1.00 89.06 77 ALA A O 1
ATOM 554 N N . MET A 1 78 ? -10.329 4.148 16.754 1.00 86.19 78 MET A N 1
ATOM 555 C CA . MET A 1 78 ? -9.055 3.807 17.388 1.00 86.19 78 MET A CA 1
ATOM 556 C C . MET A 1 78 ? -8.082 4.995 17.312 1.00 86.19 78 MET A C 1
ATOM 558 O O . MET A 1 78 ? -7.082 4.954 16.594 1.00 86.19 78 MET A O 1
ATOM 562 N N . SER A 1 79 ? -8.375 6.073 18.047 1.00 70.19 79 SER A N 1
ATOM 563 C CA . SER A 1 79 ? -7.650 7.356 17.946 1.00 70.19 79 SER A CA 1
ATOM 564 C C . SER A 1 79 ? -6.158 7.302 18.304 1.00 70.19 79 SER A C 1
ATOM 566 O O . SER A 1 79 ? -5.391 8.122 17.802 1.00 70.19 79 SER A O 1
ATOM 568 N N . THR A 1 80 ? -5.720 6.351 19.135 1.00 66.62 80 THR A N 1
ATOM 569 C CA . THR A 1 80 ? -4.359 6.359 19.713 1.00 66.62 80 THR A CA 1
ATOM 570 C C . THR A 1 80 ? -3.523 5.115 19.406 1.00 66.62 80 THR A C 1
ATOM 572 O O . THR A 1 80 ? -2.318 5.135 19.635 1.00 66.62 80 THR A O 1
ATOM 575 N N . MET A 1 81 ? -4.113 4.034 18.881 1.00 67.25 81 MET A N 1
ATOM 576 C CA . MET A 1 81 ? -3.436 2.732 18.755 1.00 67.25 81 MET A CA 1
ATOM 577 C C . MET A 1 81 ? -3.842 1.992 17.472 1.00 67.25 81 MET A C 1
ATOM 579 O O . MET A 1 81 ? -4.640 1.061 17.507 1.00 67.25 81 MET A O 1
ATOM 583 N N . VAL A 1 82 ? -3.254 2.361 16.332 1.00 84.88 82 VAL A N 1
ATOM 584 C CA . VAL A 1 82 ? -3.231 1.493 15.141 1.00 84.88 82 VAL A CA 1
ATOM 585 C C . VAL A 1 82 ? -1.784 1.073 14.909 1.00 84.88 82 VAL A C 1
ATOM 587 O O . VAL A 1 82 ? -0.974 1.864 14.426 1.00 84.88 82 VAL A O 1
ATOM 590 N N . SER A 1 83 ? -1.436 -0.150 15.315 1.00 90.25 83 SER A N 1
ATOM 591 C CA . SER A 1 83 ? -0.061 -0.645 15.218 1.00 90.25 83 SER A CA 1
ATOM 592 C C . SER A 1 83 ? 0.312 -0.987 13.772 1.00 90.25 83 SER A C 1
ATOM 594 O O . SER A 1 83 ? -0.512 -1.463 12.989 1.00 90.25 83 SER A O 1
ATOM 596 N N . ALA A 1 84 ? 1.588 -0.806 13.420 1.00 91.69 84 ALA A N 1
ATOM 597 C CA . ALA A 1 84 ? 2.101 -1.217 12.112 1.00 91.69 84 ALA A CA 1
ATOM 598 C C . ALA A 1 84 ? 1.932 -2.730 11.875 1.00 91.69 84 ALA A C 1
ATOM 600 O O . ALA A 1 84 ? 1.706 -3.160 10.746 1.00 91.69 84 ALA A O 1
ATOM 601 N N . ALA A 1 85 ? 1.988 -3.535 12.943 1.00 93.88 85 ALA A N 1
ATOM 602 C CA . ALA A 1 85 ? 1.757 -4.975 12.880 1.00 93.88 85 ALA A CA 1
ATOM 603 C C . ALA A 1 85 ? 0.316 -5.317 12.470 1.00 93.88 85 ALA A C 1
ATOM 605 O O . ALA A 1 85 ? 0.130 -6.185 11.622 1.00 93.88 85 ALA A O 1
ATOM 606 N N . LEU A 1 86 ? -0.685 -4.608 13.010 1.00 92.12 86 LEU A N 1
ATOM 607 C CA . LEU A 1 86 ? -2.086 -4.789 12.619 1.00 92.12 86 LEU A CA 1
ATOM 608 C C . LEU A 1 86 ? -2.288 -4.450 11.139 1.00 92.12 86 LEU A C 1
ATOM 610 O O . LEU A 1 86 ? -2.857 -5.248 10.401 1.00 92.12 86 LEU A O 1
ATOM 614 N N . ILE A 1 87 ? -1.769 -3.303 10.691 1.00 94.56 87 ILE A N 1
ATOM 615 C CA . ILE A 1 87 ? -1.873 -2.880 9.286 1.00 94.56 87 ILE A CA 1
ATOM 616 C C . ILE A 1 87 ? -1.224 -3.925 8.368 1.00 94.56 87 ILE A C 1
ATOM 618 O O . ILE A 1 87 ? -1.836 -4.364 7.396 1.00 94.56 87 ILE A O 1
ATOM 622 N N . LYS A 1 88 ? -0.010 -4.379 8.709 1.00 93.81 88 LYS A N 1
ATOM 623 C CA . LYS A 1 88 ? 0.705 -5.416 7.956 1.00 93.81 88 LYS A CA 1
ATOM 624 C C . LYS A 1 88 ? -0.095 -6.720 7.892 1.00 93.81 88 LYS A C 1
ATOM 626 O O . LYS A 1 88 ? -0.200 -7.306 6.820 1.00 93.81 88 LYS A O 1
ATOM 631 N N . ALA A 1 89 ? -0.672 -7.155 9.012 1.00 94.25 89 ALA A N 1
ATOM 632 C CA . ALA A 1 89 ? -1.473 -8.372 9.077 1.00 94.25 89 ALA A CA 1
ATOM 633 C C . ALA A 1 89 ? -2.732 -8.276 8.205 1.00 94.25 89 ALA A C 1
ATOM 635 O O . ALA A 1 89 ? -3.030 -9.220 7.478 1.00 94.25 89 ALA A O 1
ATOM 636 N N . VAL A 1 90 ? -3.443 -7.146 8.227 1.00 94.12 90 VAL A N 1
ATOM 637 C CA . VAL A 1 90 ? -4.634 -6.933 7.387 1.00 94.12 90 VAL A CA 1
ATOM 638 C C . VAL A 1 90 ? -4.275 -7.007 5.904 1.00 94.12 90 VAL A C 1
ATOM 640 O O . VAL A 1 90 ? -4.939 -7.717 5.156 1.00 94.12 90 VAL A O 1
ATOM 643 N N . ILE A 1 91 ? -3.191 -6.345 5.491 1.00 94.69 91 ILE A N 1
ATOM 644 C CA . ILE A 1 91 ? -2.734 -6.371 4.094 1.00 94.69 91 ILE A CA 1
ATOM 645 C C . ILE A 1 91 ? -2.328 -7.791 3.674 1.00 94.69 91 ILE A C 1
ATOM 647 O O . ILE A 1 91 ? -2.721 -8.242 2.606 1.00 94.69 91 ILE A O 1
ATOM 651 N N . MET A 1 92 ? -1.588 -8.522 4.516 1.00 93.12 92 MET A N 1
ATOM 652 C CA . MET A 1 92 ? -1.164 -9.896 4.211 1.00 93.12 92 MET A CA 1
ATOM 653 C C . MET A 1 92 ? -2.333 -10.877 4.112 1.00 93.12 92 MET A C 1
ATOM 655 O O . MET A 1 92 ? -2.335 -11.722 3.225 1.00 93.12 92 MET A O 1
ATOM 659 N N . ASN A 1 93 ? -3.320 -10.776 5.007 1.00 92.19 93 ASN A N 1
ATOM 660 C CA . ASN A 1 93 ? -4.487 -11.663 4.992 1.00 92.19 93 ASN A CA 1
ATOM 661 C C . ASN A 1 93 ? -5.483 -11.309 3.876 1.00 92.19 93 ASN A C 1
ATOM 663 O O . ASN A 1 93 ? -6.231 -12.178 3.439 1.00 92.19 93 ASN A O 1
ATOM 667 N N . GLY A 1 94 ? -5.506 -10.052 3.422 1.00 89.75 94 GLY A N 1
ATOM 668 C CA . GLY A 1 94 ? -6.326 -9.608 2.293 1.00 89.75 94 GLY A CA 1
ATOM 669 C C . GLY A 1 94 ? -5.694 -9.843 0.917 1.00 89.75 94 GLY A C 1
ATOM 670 O O . GLY A 1 94 ? -6.357 -9.602 -0.090 1.00 89.75 94 GLY A O 1
ATOM 671 N N . ALA A 1 95 ? -4.435 -10.285 0.862 1.00 90.06 95 ALA A N 1
ATOM 672 C CA . ALA A 1 95 ? -3.710 -10.482 -0.386 1.00 90.06 95 ALA A CA 1
ATOM 673 C C . ALA A 1 95 ? -4.246 -11.685 -1.180 1.00 90.06 95 ALA A C 1
ATOM 675 O O . ALA A 1 95 ? -4.603 -12.729 -0.630 1.00 90.06 95 ALA A O 1
ATOM 676 N N . GLN A 1 96 ? -4.269 -11.553 -2.504 1.00 88.06 96 GLN A N 1
ATOM 677 C CA . GLN A 1 96 ? -4.677 -12.606 -3.423 1.00 88.06 96 GLN A CA 1
ATOM 678 C C . GLN A 1 96 ? -3.451 -13.322 -4.001 1.00 88.06 96 GLN A C 1
ATOM 680 O O . GLN A 1 96 ? -2.587 -12.693 -4.618 1.00 88.06 96 GLN A O 1
ATOM 685 N N . SER A 1 97 ? -3.409 -14.655 -3.913 1.00 84.31 97 SER A N 1
ATOM 686 C CA . SER A 1 97 ? -2.337 -15.450 -4.525 1.00 84.31 97 SER A CA 1
ATOM 687 C C . SER A 1 97 ? -2.241 -15.207 -6.037 1.00 84.31 97 SER A C 1
ATOM 689 O O . SER A 1 97 ? -3.247 -15.221 -6.762 1.00 84.31 97 SER A O 1
ATOM 691 N N . LEU A 1 98 ? -1.020 -14.991 -6.532 1.00 80.06 98 LEU A N 1
ATOM 692 C CA . LEU A 1 98 ? -0.785 -14.798 -7.961 1.00 80.06 98 LEU A CA 1
ATOM 693 C C . LEU A 1 98 ? -0.848 -16.141 -8.682 1.00 80.06 98 LEU A C 1
ATOM 695 O O . LEU A 1 98 ? -0.351 -17.150 -8.197 1.00 80.06 98 LEU A O 1
ATOM 699 N N . LYS A 1 99 ? -1.443 -16.144 -9.875 1.00 77.38 99 LYS A N 1
ATOM 700 C CA . LYS A 1 99 ? -1.443 -17.314 -10.752 1.00 77.38 99 LYS A CA 1
ATOM 701 C C . LYS A 1 99 ? -0.205 -17.277 -11.640 1.00 77.38 99 LYS A C 1
ATOM 703 O O . LYS A 1 99 ? 0.006 -16.290 -12.347 1.00 77.38 99 LYS A O 1
ATOM 708 N N . GLY A 1 100 ? 0.578 -18.354 -11.620 1.00 71.25 100 GLY A N 1
ATOM 709 C CA . GLY A 1 100 ? 1.682 -18.544 -12.554 1.00 71.25 100 GLY A CA 1
ATOM 710 C C . GLY A 1 100 ? 1.167 -18.580 -13.993 1.00 71.25 100 GLY A C 1
ATOM 711 O O . GLY A 1 100 ? 0.184 -19.256 -14.299 1.00 71.25 100 GLY A O 1
ATOM 712 N N . ILE A 1 101 ? 1.826 -17.845 -14.883 1.00 69.94 101 ILE A N 1
ATOM 713 C CA . ILE A 1 101 ? 1.539 -17.903 -16.317 1.00 69.94 101 ILE A CA 1
ATOM 714 C C . ILE A 1 101 ? 2.316 -19.111 -16.858 1.00 69.94 101 ILE A C 1
ATOM 716 O O . ILE A 1 101 ? 3.517 -19.207 -16.619 1.00 69.94 101 ILE A O 1
ATOM 720 N N . ASN A 1 102 ? 1.636 -20.034 -17.547 1.00 64.31 102 ASN A N 1
ATOM 721 C CA . ASN A 1 102 ? 2.173 -21.300 -18.090 1.00 64.31 102 ASN A CA 1
ATOM 722 C C . ASN A 1 102 ? 2.385 -22.463 -17.098 1.00 64.31 102 ASN A C 1
ATOM 724 O O . ASN A 1 102 ? 3.162 -23.363 -17.397 1.00 64.31 102 ASN A O 1
ATOM 728 N N . ALA A 1 103 ? 1.712 -22.478 -15.939 1.00 59.47 103 ALA A N 1
ATOM 729 C CA . ALA A 1 103 ? 1.775 -23.579 -14.957 1.00 59.47 103 ALA A CA 1
ATOM 730 C C . ALA A 1 103 ? 3.195 -23.953 -14.460 1.00 59.47 103 ALA A C 1
ATOM 732 O O . ALA A 1 103 ? 3.371 -24.984 -13.817 1.00 59.47 103 ALA A O 1
ATOM 733 N N . ALA A 1 104 ? 4.197 -23.106 -14.719 1.00 57.91 104 ALA A N 1
ATOM 734 C CA . ALA A 1 104 ? 5.602 -23.372 -14.409 1.00 57.91 104 ALA A CA 1
ATOM 735 C C . ALA A 1 104 ? 5.908 -23.375 -12.901 1.00 57.91 104 ALA A C 1
ATOM 737 O O . ALA A 1 104 ? 6.941 -23.890 -12.484 1.00 57.91 104 ALA A O 1
ATOM 738 N N . THR A 1 105 ? 5.006 -22.831 -12.082 1.00 59.69 105 THR A N 1
ATOM 739 C CA . THR A 1 105 ? 5.170 -22.771 -10.630 1.00 59.69 105 THR A CA 1
ATOM 740 C C . THR A 1 105 ? 3.832 -23.049 -9.958 1.00 59.69 105 THR A C 1
ATOM 742 O O . THR A 1 105 ? 2.829 -22.388 -10.246 1.00 59.69 105 THR A O 1
ATOM 745 N N . SER A 1 106 ? 3.806 -24.042 -9.070 1.00 61.53 106 SER A N 1
ATOM 746 C CA . SER A 1 106 ? 2.666 -24.301 -8.193 1.00 61.53 106 SER A CA 1
ATOM 747 C C . SER A 1 106 ? 2.446 -23.098 -7.280 1.00 61.53 106 SER A C 1
ATOM 749 O O . SER A 1 106 ? 3.372 -22.659 -6.602 1.00 61.53 106 SER A O 1
ATOM 751 N N . VAL A 1 107 ? 1.226 -22.569 -7.253 1.00 65.25 107 VAL A N 1
ATOM 752 C CA . VAL A 1 107 ? 0.875 -21.424 -6.407 1.00 65.25 107 VAL A CA 1
ATOM 753 C C . VAL A 1 107 ? 0.605 -21.921 -4.988 1.00 65.25 107 VAL A C 1
ATOM 755 O O . VAL A 1 107 ? -0.360 -22.652 -4.769 1.00 65.25 107 VAL A O 1
ATOM 758 N N . SER A 1 108 ? 1.439 -21.528 -4.027 1.00 71.19 108 SER A N 1
ATOM 759 C CA . SER A 1 108 ? 1.231 -21.761 -2.593 1.00 71.19 108 SER A CA 1
ATOM 760 C C . SER A 1 108 ? 0.744 -20.492 -1.881 1.00 71.19 108 SER A C 1
ATOM 762 O O . SER A 1 108 ? 0.915 -19.377 -2.375 1.00 71.19 108 SER A O 1
ATOM 764 N N . LEU A 1 109 ? 0.137 -20.667 -0.699 1.00 73.12 109 LEU A N 1
ATOM 765 C CA . LEU A 1 109 ? -0.318 -19.573 0.180 1.00 73.12 109 LEU A CA 1
ATOM 766 C C . LEU A 1 109 ? 0.807 -18.580 0.522 1.00 73.12 109 LEU A C 1
ATOM 768 O O . LEU A 1 109 ? 0.564 -17.382 0.611 1.00 73.12 109 LEU A O 1
ATOM 772 N N . TYR A 1 110 ? 2.029 -19.089 0.689 1.00 84.12 110 TYR A N 1
ATOM 773 C CA . TYR A 1 110 ? 3.253 -18.307 0.814 1.00 84.12 110 TYR A CA 1
ATOM 774 C C . TYR A 1 110 ? 4.286 -18.826 -0.182 1.00 84.12 110 TYR A C 1
ATOM 776 O O . TYR A 1 110 ? 4.495 -20.038 -0.275 1.00 84.12 110 TYR A O 1
ATOM 784 N N . ASP A 1 111 ? 4.943 -17.913 -0.887 1.00 84.38 111 ASP A N 1
ATOM 785 C CA . ASP A 1 111 ? 6.057 -18.200 -1.789 1.00 84.38 111 ASP A CA 1
ATOM 786 C C . ASP A 1 111 ? 7.117 -17.086 -1.685 1.00 84.38 111 ASP A C 1
ATOM 788 O O . ASP A 1 111 ? 6.794 -15.924 -1.447 1.00 84.38 111 ASP A O 1
ATOM 792 N N . ILE A 1 112 ? 8.396 -17.420 -1.854 1.00 84.00 112 ILE A N 1
ATOM 793 C CA . ILE A 1 112 ? 9.516 -16.474 -1.728 1.00 84.00 112 ILE A CA 1
ATOM 794 C C . ILE A 1 112 ? 9.531 -15.415 -2.838 1.00 84.00 112 ILE A C 1
ATOM 796 O O . ILE A 1 112 ? 10.113 -14.348 -2.649 1.00 84.00 112 ILE A O 1
ATOM 800 N N . HIS A 1 113 ? 8.887 -15.679 -3.980 1.00 82.81 113 HIS A N 1
ATOM 801 C CA . HIS A 1 113 ? 8.850 -14.740 -5.103 1.00 82.81 113 HIS A CA 1
ATOM 802 C C . HIS A 1 113 ? 7.731 -13.695 -4.988 1.00 82.81 113 HIS A C 1
ATOM 804 O O . HIS A 1 113 ? 7.874 -12.591 -5.511 1.00 82.81 113 HIS A O 1
ATOM 810 N N . GLN A 1 114 ? 6.631 -14.020 -4.303 1.00 82.62 114 GLN A N 1
ATOM 811 C CA . GLN A 1 114 ? 5.425 -13.176 -4.218 1.00 82.62 114 GLN A CA 1
ATOM 812 C C . GLN A 1 114 ? 4.943 -12.894 -2.787 1.00 82.62 114 GLN A C 1
ATOM 814 O O . GLN A 1 114 ? 3.990 -12.143 -2.587 1.00 82.62 114 GLN A O 1
ATOM 819 N N . GLY A 1 115 ? 5.557 -13.512 -1.778 1.00 87.62 115 GLY A N 1
ATOM 820 C CA . GLY A 1 115 ? 5.081 -13.480 -0.401 1.00 87.62 115 GLY A CA 1
ATOM 821 C C . GLY A 1 115 ? 3.679 -14.077 -0.277 1.00 87.62 115 GLY A C 1
ATOM 822 O O . GLY A 1 115 ? 3.443 -15.212 -0.683 1.00 87.62 115 GLY A O 1
ATOM 823 N N . PHE A 1 116 ? 2.758 -13.290 0.283 1.00 89.38 116 PHE A N 1
ATOM 824 C CA . PHE A 1 116 ? 1.350 -13.659 0.487 1.00 89.38 116 PHE A CA 1
ATOM 825 C C . PHE A 1 116 ? 0.447 -13.344 -0.719 1.00 89.38 116 PHE A C 1
ATOM 827 O O . PHE A 1 116 ? -0.745 -13.637 -0.684 1.00 89.38 116 PHE A O 1
ATOM 834 N N . GLY A 1 117 ? 0.995 -12.776 -1.800 1.00 87.94 117 GLY A N 1
ATOM 835 C CA . GLY A 1 117 ? 0.237 -12.419 -2.999 1.00 87.94 117 GLY A CA 1
ATOM 836 C C .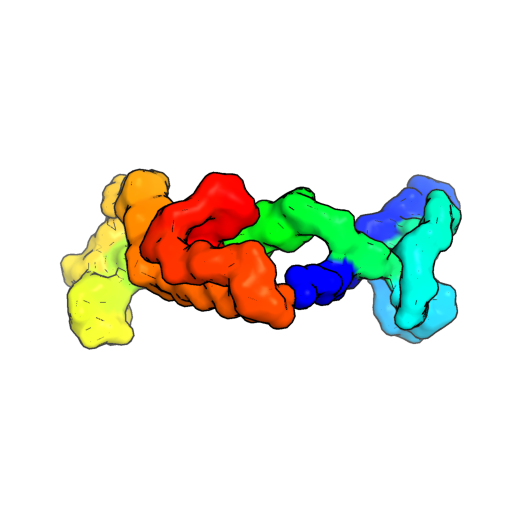 GLY A 1 117 ? 0.205 -10.915 -3.269 1.00 87.94 117 GLY A C 1
ATOM 837 O O . GLY A 1 117 ? 1.115 -10.189 -2.871 1.00 87.94 117 GLY A O 1
ATOM 838 N N . ARG A 1 118 ? -0.827 -10.470 -3.992 1.00 84.88 118 ARG A N 1
ATOM 839 C CA . ARG A 1 118 ? -1.046 -9.070 -4.395 1.00 84.88 118 ARG A CA 1
ATOM 840 C C . ARG A 1 118 ? -2.246 -8.431 -3.717 1.00 84.88 118 ARG A C 1
ATOM 842 O O . ARG A 1 118 ? -3.209 -9.180 -3.440 1.00 84.88 118 ARG A O 1
#

Organism: NCBI:txid163516